Protein AF-A0A7Z9FYU1-F1 (afdb_monomer_lite)

Secondary structure (DSSP, 8-state):
-HHHHHHHHHHHHHHHHHHHTTT---S-----SSGGGS----TT-TTS---TTSS-S-SSEEEESS---SSSSS-GGGGGSS--SSTTSS---TTTT--TT---EEEE-SS-----------TT--GGG--

Foldseek 3Di:
DVVVVVVVVVVVVVVCVVVVVPPPPPPDDDQDDWLVSDPACDQQANPLPQDQQFRPRTQWDKDWPFQDTGRPFQGDCLQPNSGAEPTNNHRDDGPVPADPVGTDMDTHHPDDDDDPDDDDDDGPDDPVPDD

pLDDT: mean 86.92, std 11.23, range [55.16, 98.38]

Radius of gyration: 22.89 Å; chains: 1; bounding box: 37×42×71 Å

Structure (mmCIF, N/CA/C/O backbone):
data_AF-A0A7Z9FYU1-F1
#
_entry.id   AF-A0A7Z9FYU1-F1
#
loop_
_atom_site.group_PDB
_atom_site.id
_atom_site.type_symbol
_atom_site.label_atom_id
_atom_site.label_alt_id
_atom_site.label_comp_id
_atom_site.label_asym_id
_atom_site.label_entity_id
_atom_site.label_seq_id
_atom_site.pdbx_PDB_ins_code
_atom_site.Cartn_x
_atom_site.Cartn_y
_atom_site.Cartn_z
_atom_site.occupancy
_atom_site.B_iso_or_equiv
_atom_site.auth_seq_id
_atom_site.auth_comp_id
_atom_site.auth_asym_id
_atom_site.auth_atom_id
_atom_site.pdbx_PDB_model_num
ATOM 1 N N . MET A 1 1 ? -15.660 -27.705 56.485 1.00 63.34 1 MET A N 1
ATOM 2 C CA . MET A 1 1 ? -15.145 -26.348 56.170 1.00 63.34 1 MET A CA 1
ATOM 3 C C . MET A 1 1 ? -13.778 -26.382 55.488 1.00 63.34 1 MET A C 1
ATOM 5 O O . MET A 1 1 ? -13.690 -25.907 54.368 1.00 63.34 1 MET A O 1
ATOM 9 N N . LYS A 1 2 ? -12.742 -27.000 56.081 1.00 66.94 2 LYS A N 1
ATOM 10 C CA . LYS A 1 2 ? -11.381 -27.073 55.502 1.00 66.94 2 LYS A CA 1
ATOM 11 C C . LYS A 1 2 ? -11.329 -27.679 54.085 1.00 66.94 2 LYS A C 1
ATOM 13 O O . LYS A 1 2 ? -10.778 -27.063 53.186 1.00 66.94 2 LYS A O 1
ATOM 18 N N . ASN A 1 3 ? -11.998 -28.813 53.858 1.00 72.94 3 ASN A N 1
ATOM 19 C CA . ASN A 1 3 ? -12.026 -29.478 52.542 1.00 72.94 3 ASN A CA 1
ATOM 20 C C . ASN A 1 3 ? -12.774 -28.666 51.468 1.00 72.94 3 ASN A C 1
ATOM 22 O O . ASN A 1 3 ? -12.445 -28.746 50.293 1.00 72.94 3 ASN A O 1
ATOM 26 N N . MET A 1 4 ? -13.751 -27.855 51.878 1.00 72.19 4 MET A N 1
ATOM 27 C CA . MET A 1 4 ? -14.538 -27.002 50.981 1.00 72.19 4 MET A CA 1
ATOM 28 C C . MET A 1 4 ? -13.728 -25.778 50.529 1.00 72.19 4 MET A C 1
ATOM 30 O O . MET A 1 4 ? -13.816 -25.370 49.377 1.00 72.19 4 MET A O 1
ATOM 34 N N . LEU A 1 5 ? -12.877 -25.251 51.418 1.00 74.62 5 LEU A N 1
ATOM 35 C CA . LEU A 1 5 ? -11.938 -24.169 51.114 1.00 74.62 5 LEU A CA 1
ATOM 36 C C . LEU A 1 5 ? -10.839 -24.625 50.138 1.00 74.62 5 LEU A C 1
ATOM 38 O O . LEU A 1 5 ? -10.489 -23.896 49.216 1.00 74.62 5 LEU A O 1
ATOM 42 N N . VAL A 1 6 ? -10.329 -25.851 50.317 1.00 79.81 6 VAL A N 1
ATOM 43 C CA . VAL A 1 6 ? -9.331 -26.457 49.417 1.00 79.81 6 VAL A CA 1
ATOM 44 C C . VAL A 1 6 ? -9.917 -26.682 48.021 1.00 79.81 6 VAL A C 1
ATOM 46 O O . VAL A 1 6 ? -9.270 -26.356 47.029 1.00 79.81 6 VAL A O 1
ATOM 49 N N . LEU A 1 7 ? -11.157 -27.176 47.936 1.00 81.88 7 LEU A N 1
ATOM 50 C CA . LEU A 1 7 ? -11.831 -27.407 46.658 1.00 81.88 7 LEU A CA 1
ATOM 51 C C . LEU A 1 7 ? -12.100 -26.093 45.906 1.00 81.88 7 LEU A C 1
ATOM 53 O O . LEU A 1 7 ? -11.833 -26.007 44.711 1.00 81.88 7 LEU A O 1
ATOM 57 N N . ALA A 1 8 ? -12.559 -25.053 46.610 1.00 83.12 8 ALA A N 1
ATOM 58 C CA . ALA A 1 8 ? -12.776 -23.730 46.026 1.00 83.12 8 ALA A CA 1
ATOM 59 C C . ALA A 1 8 ? -11.470 -23.099 45.512 1.00 83.12 8 ALA A C 1
ATOM 61 O O . ALA A 1 8 ? -11.450 -22.529 44.423 1.00 83.12 8 ALA A O 1
ATOM 62 N N . GLY A 1 9 ? -10.368 -23.258 46.253 1.00 85.12 9 GLY A N 1
ATOM 63 C CA . GLY A 1 9 ? -9.046 -22.812 45.811 1.00 85.12 9 GLY A CA 1
ATOM 64 C C . GLY A 1 9 ? -8.576 -23.526 44.543 1.00 85.12 9 GLY A C 1
ATOM 65 O O . GLY A 1 9 ? -8.045 -22.882 43.645 1.00 85.12 9 GLY A O 1
ATOM 66 N N . PHE A 1 10 ? -8.824 -24.833 44.430 1.00 85.88 10 PHE A N 1
ATOM 67 C CA . PHE A 1 10 ? -8.439 -25.614 43.252 1.00 85.88 10 PHE A CA 1
ATOM 68 C C . PHE A 1 10 ? -9.249 -25.226 42.005 1.00 85.88 10 PHE A C 1
ATOM 70 O O . PHE A 1 10 ? -8.682 -25.055 40.929 1.00 85.88 10 PHE A O 1
ATOM 77 N N . VAL A 1 11 ? -10.560 -25.005 42.158 1.00 86.62 11 VAL A N 1
ATOM 78 C CA . VAL A 1 11 ? -11.434 -24.521 41.074 1.00 86.62 11 VAL A CA 1
ATOM 79 C C . VAL A 1 11 ? -11.009 -23.130 40.601 1.00 86.62 11 VAL A C 1
ATOM 81 O O . VAL A 1 11 ? -10.945 -22.891 39.397 1.00 86.62 11 VAL A O 1
ATOM 84 N N . LEU A 1 12 ? -10.659 -22.233 41.528 1.00 85.06 12 LEU A N 1
ATOM 85 C CA . LEU A 1 12 ? -10.165 -20.898 41.192 1.00 85.06 12 LEU A CA 1
ATOM 86 C C . LEU A 1 12 ? -8.833 -20.962 40.428 1.00 85.06 12 LEU A C 1
ATOM 88 O O . LEU A 1 12 ? -8.659 -20.253 39.444 1.00 85.06 12 LEU A O 1
ATOM 92 N N . MET A 1 13 ? -7.923 -21.852 40.830 1.00 85.25 13 MET A N 1
ATOM 93 C CA . MET A 1 13 ? -6.625 -22.043 40.171 1.00 85.25 13 MET A CA 1
ATOM 94 C C . MET A 1 13 ? -6.782 -22.552 38.729 1.00 85.25 13 MET A C 1
ATOM 96 O O . MET A 1 13 ? -6.139 -22.029 37.821 1.00 85.25 13 MET A O 1
ATOM 100 N N . ILE A 1 14 ? -7.694 -23.507 38.503 1.00 84.12 14 ILE A N 1
ATOM 101 C CA . ILE A 1 14 ? -8.032 -24.005 37.159 1.00 84.12 14 ILE A CA 1
ATOM 102 C C . ILE A 1 14 ? -8.655 -22.891 36.312 1.00 84.12 14 ILE A C 1
ATOM 104 O O . ILE A 1 14 ? -8.245 -22.698 35.169 1.00 84.12 14 ILE A O 1
ATOM 108 N N . ALA A 1 15 ? -9.603 -22.129 36.864 1.00 80.38 15 ALA A N 1
ATOM 109 C CA . ALA A 1 15 ? -10.225 -21.015 36.152 1.00 80.38 15 ALA A CA 1
ATOM 110 C C . ALA A 1 15 ? -9.188 -19.957 35.736 1.00 80.38 15 ALA A C 1
ATOM 112 O O . ALA A 1 15 ? -9.190 -19.519 34.588 1.00 80.38 15 ALA A O 1
ATOM 113 N N . CYS A 1 16 ? -8.248 -19.607 36.620 1.00 77.25 16 CYS A N 1
ATOM 114 C CA . CYS A 1 16 ? -7.158 -18.682 36.304 1.00 77.25 16 CYS A CA 1
ATOM 115 C C . CYS A 1 16 ? -6.226 -19.210 35.199 1.00 77.25 16 CYS A C 1
ATOM 117 O O . CYS A 1 16 ? -5.798 -18.429 34.353 1.00 77.25 16 CYS A O 1
ATOM 119 N N . PHE A 1 17 ? -5.936 -20.515 35.164 1.00 73.81 17 PHE A N 1
ATOM 120 C CA . PHE A 1 17 ? -5.110 -21.125 34.112 1.00 73.81 17 PHE A CA 1
ATOM 121 C C . PHE A 1 17 ? -5.804 -21.138 32.740 1.00 73.81 17 PHE A C 1
ATOM 123 O O . PHE A 1 17 ? -5.171 -20.869 31.719 1.00 73.81 17 PHE A O 1
ATOM 130 N N . VAL A 1 18 ? -7.108 -21.425 32.707 1.00 71.00 18 VAL A N 1
ATOM 131 C CA . VAL A 1 18 ? -7.893 -21.444 31.461 1.00 71.00 18 VAL A CA 1
ATOM 132 C C . VAL A 1 18 ? -8.057 -20.028 30.901 1.00 71.00 18 VAL A C 1
ATOM 134 O O . VAL A 1 18 ? -7.854 -19.809 29.710 1.00 71.00 18 VAL A O 1
ATOM 137 N N . ILE A 1 19 ? -8.337 -19.042 31.755 1.00 67.94 19 ILE A N 1
ATOM 138 C CA . ILE A 1 19 ? -8.464 -17.640 31.328 1.00 67.94 19 ILE A CA 1
ATOM 139 C C . ILE A 1 19 ? -7.099 -17.085 30.886 1.00 67.94 19 ILE A C 1
ATOM 141 O O . ILE A 1 19 ? -7.011 -16.444 29.846 1.00 67.94 19 ILE A O 1
ATOM 145 N N . GLY A 1 20 ? -6.013 -17.405 31.600 1.00 62.66 20 GLY A N 1
ATOM 146 C CA . GLY A 1 20 ? -4.664 -16.918 31.280 1.00 62.66 20 GLY A CA 1
ATOM 147 C C . GLY A 1 20 ? -4.073 -17.425 29.957 1.00 62.66 20 GLY A C 1
ATOM 148 O O . GLY A 1 20 ? -3.102 -16.853 29.474 1.00 62.66 20 GLY A O 1
ATOM 149 N N . THR A 1 21 ? -4.644 -18.473 29.357 1.00 62.09 21 THR A N 1
ATOM 150 C CA . THR A 1 21 ? -4.220 -19.002 28.045 1.00 62.09 21 THR A CA 1
ATOM 151 C C . THR A 1 21 ? -5.126 -18.564 26.890 1.00 62.09 21 THR A C 1
ATOM 153 O O . THR A 1 21 ? -4.802 -18.829 25.735 1.00 62.09 21 THR A O 1
ATOM 156 N N . SER A 1 22 ? -6.236 -17.874 27.181 1.00 59.03 22 SER A N 1
ATOM 157 C CA . SER A 1 22 ? -7.256 -17.503 26.189 1.00 59.03 22 SER A CA 1
ATOM 158 C C . SER A 1 22 ? -6.935 -16.216 25.411 1.00 59.03 22 SER A C 1
ATOM 160 O O . SER A 1 22 ? -7.530 -15.990 24.364 1.00 59.03 22 SER A O 1
ATOM 162 N N . ASP A 1 23 ? -5.964 -15.416 25.865 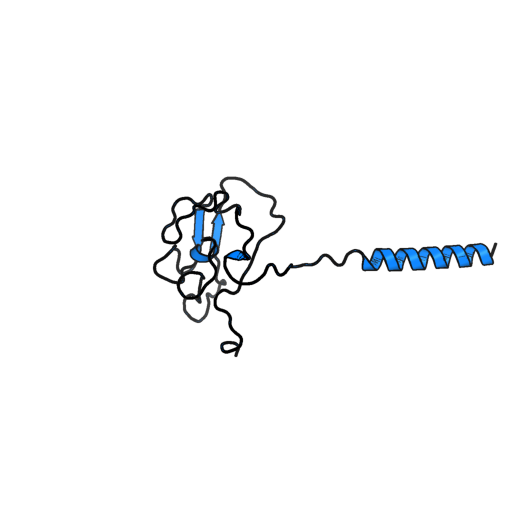1.00 55.16 23 ASP A N 1
ATOM 163 C CA . ASP A 1 23 ? -5.627 -14.102 25.288 1.00 55.16 23 ASP A CA 1
ATOM 164 C C . ASP A 1 23 ? -4.270 -14.077 24.564 1.00 55.16 23 ASP A C 1
ATOM 166 O O . ASP A 1 23 ? -3.533 -13.090 24.593 1.00 55.16 23 ASP A O 1
ATOM 170 N N . MET A 1 24 ? -3.914 -15.154 23.861 1.00 59.88 24 MET A N 1
ATOM 171 C CA . MET A 1 24 ? -2.874 -15.051 22.832 1.00 59.88 24 MET A CA 1
ATOM 172 C C . MET A 1 24 ? -3.491 -14.406 21.591 1.00 59.88 24 MET A C 1
ATOM 174 O O . MET A 1 24 ? -3.817 -15.089 20.620 1.00 59.88 24 MET A O 1
ATOM 178 N N . ALA A 1 25 ? -3.681 -13.085 21.637 1.00 64.06 25 ALA A N 1
ATOM 179 C CA . ALA A 1 25 ? -3.972 -12.302 20.446 1.00 64.06 25 ALA A CA 1
ATOM 180 C C . ALA A 1 25 ? -2.904 -12.632 19.392 1.00 64.06 25 ALA A C 1
ATOM 182 O O . ALA A 1 25 ? -1.711 -12.407 19.601 1.00 64.06 25 ALA A O 1
ATOM 183 N N . GLN A 1 26 ? -3.323 -13.239 18.283 1.00 68.31 26 GLN A N 1
ATOM 184 C CA . GLN A 1 26 ? -2.442 -13.497 17.151 1.00 68.31 26 GLN A CA 1
ATOM 185 C C . GLN A 1 26 ? -2.076 -12.132 16.562 1.00 68.31 26 GLN A C 1
ATOM 187 O O . GLN A 1 26 ? -2.913 -11.486 15.937 1.00 68.31 26 GLN A O 1
ATOM 192 N N . ALA A 1 27 ? -0.847 -11.671 16.808 1.00 78.75 27 ALA A N 1
ATOM 193 C CA . ALA A 1 27 ? -0.374 -10.365 16.342 1.00 78.75 27 ALA A CA 1
ATOM 194 C C . ALA A 1 27 ? -0.329 -10.261 14.806 1.00 78.75 27 ALA A C 1
ATOM 196 O O . ALA A 1 27 ? -0.316 -9.162 14.261 1.00 78.75 27 ALA A O 1
ATOM 197 N N . SER A 1 28 ? -0.314 -11.397 14.106 1.00 88.25 28 SER A N 1
ATOM 198 C CA . SER A 1 28 ? -0.395 -11.477 12.653 1.00 88.25 28 SER A CA 1
ATOM 199 C C . SER A 1 28 ? -1.033 -12.795 12.211 1.00 88.25 28 SER A C 1
ATOM 201 O O . SER A 1 28 ? -1.068 -13.779 12.954 1.00 88.25 28 SER A O 1
ATOM 203 N N . LYS A 1 29 ? -1.535 -12.810 10.976 1.00 90.56 29 LYS A N 1
ATOM 204 C CA . LYS A 1 29 ? -2.044 -13.996 10.287 1.00 90.56 29 LYS A CA 1
ATOM 205 C C . LYS A 1 29 ? -1.405 -14.056 8.906 1.00 90.56 29 LYS A C 1
ATOM 207 O O . LYS A 1 29 ? -1.461 -13.082 8.165 1.00 90.56 29 LYS A O 1
ATOM 212 N N . VAL A 1 30 ? -0.844 -15.207 8.545 1.00 92.81 30 VAL A N 1
ATOM 213 C CA . VAL A 1 30 ? -0.353 -15.446 7.181 1.00 92.81 30 VAL A CA 1
ATOM 214 C C . VAL A 1 30 ? -1.554 -15.682 6.265 1.00 92.81 30 VAL A C 1
ATOM 216 O O . VAL A 1 30 ? -2.348 -16.592 6.514 1.00 92.81 30 VAL A O 1
ATOM 219 N N . LEU A 1 31 ? -1.700 -14.852 5.231 1.00 93.25 31 LEU A N 1
ATOM 220 C CA . LEU A 1 31 ? -2.796 -14.956 4.260 1.00 93.25 31 LEU A CA 1
ATOM 221 C C . LEU A 1 31 ? -2.462 -15.891 3.091 1.00 93.25 31 LEU A C 1
ATOM 223 O O . LEU A 1 31 ? -3.341 -16.595 2.603 1.00 93.25 31 LEU A O 1
ATOM 22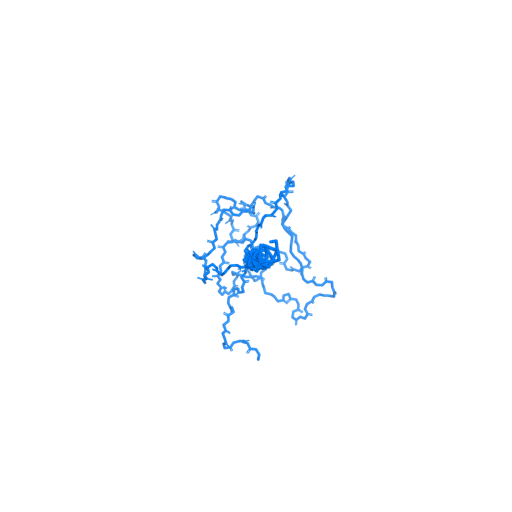7 N N . GLY A 1 32 ? -1.192 -15.949 2.687 1.00 93.50 32 GLY A N 1
ATOM 228 C CA . GLY A 1 32 ? -0.724 -16.770 1.574 1.00 93.50 32 GLY A CA 1
ATOM 229 C C . GLY A 1 32 ? 0.436 -16.106 0.838 1.00 93.50 32 GLY A C 1
ATOM 230 O O . 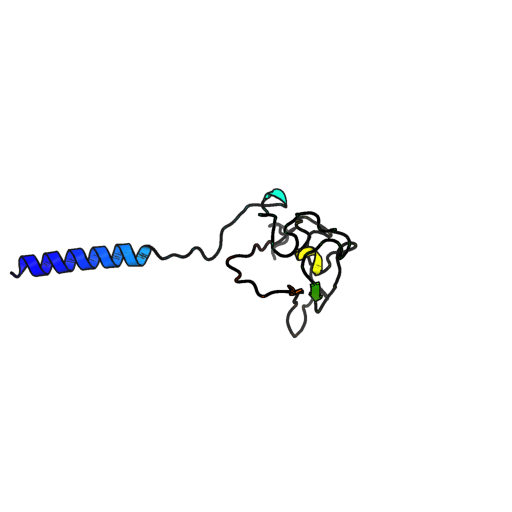GLY A 1 32 ? 1.160 -15.300 1.419 1.00 93.50 32 GLY A O 1
ATOM 231 N N . THR A 1 33 ? 0.609 -16.458 -0.436 1.00 91.69 33 THR A N 1
ATOM 232 C CA . THR A 1 33 ? 1.670 -15.946 -1.316 1.00 91.69 33 THR A CA 1
ATOM 233 C C . THR A 1 33 ? 1.093 -15.490 -2.654 1.00 91.69 33 THR A C 1
ATOM 235 O O . THR A 1 33 ? 0.262 -16.199 -3.218 1.00 91.69 33 THR A O 1
ATOM 238 N N . GLY A 1 34 ? 1.608 -14.382 -3.195 1.00 92.12 34 GLY A N 1
ATOM 239 C CA . GLY A 1 34 ? 1.169 -13.808 -4.473 1.00 92.12 34 GLY A CA 1
ATOM 240 C C . GLY A 1 34 ? -0.097 -12.958 -4.352 1.00 92.12 34 GLY A C 1
ATOM 241 O O . GLY A 1 34 ? -0.748 -12.951 -3.308 1.00 92.12 34 GLY A O 1
ATOM 242 N N . THR A 1 35 ? -0.426 -12.230 -5.422 1.00 93.44 35 THR A N 1
ATOM 243 C CA . THR A 1 35 ? -1.540 -11.267 -5.460 1.00 93.44 35 THR A CA 1
ATOM 244 C C . THR A 1 35 ? -2.872 -11.874 -5.020 1.00 93.44 35 THR A C 1
ATOM 246 O O . THR A 1 35 ? -3.589 -11.255 -4.245 1.00 93.44 35 THR A O 1
ATOM 249 N N . ASP A 1 36 ? -3.161 -13.119 -5.410 1.00 94.31 36 ASP A N 1
ATOM 250 C CA . ASP A 1 36 ? -4.416 -13.811 -5.069 1.00 94.31 36 ASP A CA 1
ATOM 251 C C . ASP A 1 36 ? -4.614 -14.044 -3.556 1.00 94.31 36 ASP A C 1
ATOM 253 O O . ASP A 1 36 ? -5.703 -14.419 -3.122 1.00 94.31 36 ASP A O 1
ATOM 257 N N . ALA A 1 37 ? -3.567 -13.868 -2.743 1.00 94.56 37 ALA A N 1
ATOM 258 C CA . ALA A 1 37 ? -3.644 -13.962 -1.287 1.00 94.56 37 ALA A CA 1
ATOM 259 C C . ALA A 1 37 ? -3.984 -12.625 -0.602 1.00 94.56 37 ALA A C 1
ATOM 261 O O . ALA A 1 37 ? -4.217 -12.615 0.612 1.00 94.56 37 ALA A O 1
ATOM 262 N N . LEU A 1 38 ? -3.977 -11.507 -1.335 1.00 92.38 38 LEU A N 1
ATOM 263 C CA . LEU A 1 38 ? -4.405 -10.210 -0.816 1.00 92.38 38 LEU A CA 1
ATOM 264 C C . LEU A 1 38 ? -5.910 -10.222 -0.523 1.00 92.38 38 LEU A C 1
ATOM 266 O O . LEU A 1 38 ? -6.680 -10.953 -1.141 1.00 92.38 38 LEU A O 1
ATOM 270 N N . LEU A 1 39 ? -6.329 -9.413 0.454 1.00 92.75 39 LEU A N 1
ATOM 271 C CA . LEU A 1 39 ? -7.741 -9.322 0.835 1.00 92.75 39 LEU A CA 1
ATOM 272 C C . LEU A 1 39 ? -8.583 -8.544 -0.189 1.00 92.75 39 LEU A C 1
ATOM 274 O O . LEU A 1 39 ? -9.774 -8.831 -0.290 1.00 92.75 39 LEU A O 1
ATOM 278 N N . GLY A 1 40 ? -7.969 -7.602 -0.920 1.00 90.75 40 GLY A N 1
ATOM 279 C CA . GLY A 1 40 ? -8.666 -6.624 -1.763 1.00 90.75 40 GLY A CA 1
ATOM 280 C C . GLY A 1 40 ? -9.539 -5.656 -0.957 1.00 90.75 40 GLY A C 1
ATOM 281 O O . GLY A 1 40 ? -9.659 -5.781 0.271 1.00 90.75 40 GLY A O 1
ATOM 282 N N . GLY A 1 41 ? -10.147 -4.696 -1.650 1.00 93.50 41 GLY A N 1
ATOM 283 C CA . GLY A 1 41 ? -11.116 -3.745 -1.105 1.00 93.50 41 GLY A CA 1
ATOM 284 C C . GLY A 1 41 ? -10.590 -2.934 0.080 1.00 93.50 41 GLY A C 1
ATOM 285 O O . GLY A 1 41 ? -11.337 -2.649 1.026 1.00 93.50 41 GLY A O 1
ATOM 286 N N . ASP A 1 42 ? -9.291 -2.638 0.093 1.00 94.75 42 ASP A N 1
ATOM 287 C CA . ASP A 1 42 ? -8.667 -1.863 1.156 1.00 94.75 42 ASP A CA 1
ATOM 288 C C . ASP A 1 42 ? -9.049 -0.377 1.053 1.00 94.75 42 ASP A C 1
ATOM 290 O O . ASP A 1 42 ? -9.644 0.073 0.084 1.00 94.75 42 ASP A O 1
ATOM 294 N N . LEU A 1 43 ? -8.739 0.420 2.076 1.00 96.62 43 LEU A N 1
ATOM 295 C CA . LEU A 1 43 ? -9.185 1.817 2.111 1.00 96.62 43 LEU A CA 1
ATOM 296 C C . LEU A 1 43 ? -8.560 2.696 1.015 1.00 96.62 43 LEU A C 1
ATOM 298 O O . LEU A 1 43 ? -9.115 3.757 0.727 1.00 96.62 43 LEU A O 1
ATOM 302 N N . THR A 1 44 ? -7.419 2.301 0.445 1.00 97.00 44 THR A N 1
ATOM 303 C CA . THR A 1 44 ? -6.764 3.044 -0.639 1.00 97.00 44 THR A CA 1
ATOM 304 C C . THR A 1 44 ? -7.383 2.750 -2.003 1.00 97.00 44 THR A C 1
ATOM 306 O O . THR A 1 44 ? -7.385 3.647 -2.841 1.00 97.00 44 THR A O 1
ATOM 309 N N . ASP A 1 45 ? -7.981 1.570 -2.189 1.00 96.69 45 ASP A N 1
ATOM 310 C CA . ASP A 1 45 ? -8.696 1.152 -3.403 1.00 96.69 45 ASP A CA 1
ATOM 311 C C . ASP A 1 45 ? -9.860 0.179 -3.079 1.00 96.69 45 ASP A C 1
ATOM 313 O O . ASP A 1 45 ? -9.778 -1.021 -3.349 1.00 96.69 45 ASP A O 1
ATOM 317 N N . PRO A 1 46 ? -10.966 0.653 -2.467 1.00 95.75 46 PRO A N 1
ATOM 318 C CA . PRO A 1 46 ? -12.114 -0.193 -2.124 1.00 95.75 46 PRO A CA 1
ATOM 319 C C . PRO A 1 46 ? -12.784 -0.855 -3.333 1.00 95.75 46 PRO A C 1
ATOM 321 O O . PRO A 1 46 ? -13.489 -1.856 -3.184 1.00 95.75 46 PRO A O 1
ATOM 324 N N . GLU A 1 47 ? -12.627 -0.248 -4.507 1.00 96.44 47 GLU A N 1
ATOM 325 C CA . GLU A 1 47 ? -13.185 -0.691 -5.777 1.00 96.44 47 GLU A CA 1
ATOM 326 C C . GLU A 1 47 ? -12.310 -1.729 -6.503 1.00 96.44 47 GLU A C 1
ATOM 328 O O . GLU A 1 47 ? -12.787 -2.324 -7.477 1.00 96.44 47 GLU A O 1
ATOM 333 N N . ASP A 1 48 ? -11.082 -1.969 -6.025 1.00 94.81 48 ASP A N 1
ATOM 334 C CA . ASP A 1 48 ? -10.050 -2.789 -6.674 1.00 94.81 48 ASP A CA 1
ATOM 335 C C . ASP A 1 48 ? -9.824 -2.382 -8.151 1.00 94.81 48 ASP A C 1
ATOM 337 O O . ASP A 1 48 ? -9.665 -3.232 -9.039 1.00 94.81 48 ASP A O 1
ATOM 341 N N . ASP A 1 49 ? -9.885 -1.079 -8.450 1.00 96.31 49 ASP A N 1
ATOM 342 C CA . ASP A 1 49 ? -9.796 -0.537 -9.813 1.00 96.31 49 ASP A CA 1
ATOM 343 C C . ASP A 1 49 ? -8.715 0.539 -10.013 1.00 96.31 49 ASP A C 1
ATOM 345 O O . ASP A 1 49 ? -8.605 1.104 -11.117 1.00 96.31 49 ASP A O 1
ATOM 349 N N . GLY A 1 50 ? -7.874 0.733 -8.994 1.00 96.88 50 GLY A N 1
ATOM 350 C CA . GLY A 1 50 ? -6.689 1.579 -8.982 1.00 96.88 50 GLY A CA 1
ATOM 351 C C . GLY A 1 50 ? -5.766 1.329 -10.172 1.00 96.88 50 GLY A C 1
ATOM 352 O O . GLY A 1 50 ? -5.539 0.197 -10.618 1.00 96.88 50 GLY A O 1
ATOM 353 N N . ASN A 1 51 ? -5.227 2.408 -10.745 1.00 97.00 51 ASN A N 1
ATOM 354 C CA . ASN A 1 51 ? -4.291 2.282 -11.852 1.00 97.00 51 ASN A CA 1
ATOM 355 C C . ASN A 1 51 ? -2.889 1.938 -11.312 1.00 97.00 51 ASN A C 1
ATOM 357 O O . ASN A 1 51 ? -2.259 2.759 -10.655 1.00 97.00 51 ASN A O 1
ATOM 361 N N . PRO A 1 52 ? -2.322 0.773 -11.631 1.00 95.31 52 PRO A N 1
ATOM 362 C CA . PRO A 1 52 ? -0.988 0.390 -11.152 1.00 95.31 52 PRO A CA 1
ATOM 363 C C . PRO A 1 52 ? 0.155 1.244 -11.716 1.00 95.31 52 PRO A C 1
ATOM 365 O O . PRO A 1 52 ? 1.259 1.239 -11.187 1.00 95.31 52 PRO A O 1
ATOM 368 N N . GLU A 1 53 ? -0.074 1.939 -12.834 1.00 95.75 53 GLU A N 1
ATOM 369 C CA . GLU A 1 53 ? 0.969 2.708 -13.515 1.00 95.75 53 GLU A CA 1
ATOM 370 C C . GLU A 1 53 ? 0.861 4.211 -13.245 1.00 95.75 53 GLU A C 1
ATOM 372 O O . GLU A 1 53 ? 1.666 4.990 -13.762 1.00 95.75 53 GLU A O 1
ATOM 377 N N . LYS A 1 54 ? -0.175 4.652 -12.521 1.00 96.44 54 LYS A N 1
ATOM 378 C CA . LYS A 1 54 ? -0.476 6.071 -12.317 1.00 96.44 54 LYS A CA 1
ATOM 379 C C . LYS A 1 54 ? -1.255 6.297 -11.034 1.00 96.44 54 LYS A C 1
ATOM 3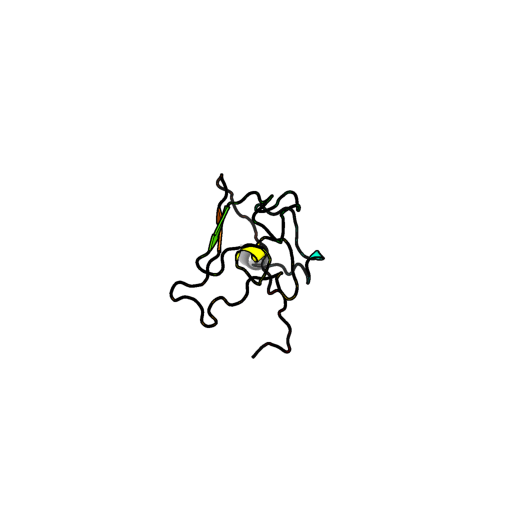81 O O . LYS A 1 54 ? -2.083 5.483 -10.673 1.00 96.44 54 LYS A O 1
ATOM 386 N N . ASP A 1 55 ? -1.093 7.474 -10.446 1.00 96.81 55 ASP A N 1
ATOM 387 C CA . ASP A 1 55 ? -1.920 7.938 -9.327 1.00 96.81 55 ASP A CA 1
ATOM 388 C C . ASP A 1 55 ? -3.335 8.334 -9.807 1.00 96.81 55 ASP A C 1
ATOM 390 O O . ASP A 1 55 ? -3.688 9.508 -9.927 1.00 96.81 55 ASP A O 1
ATOM 394 N N . GLU A 1 56 ? -4.115 7.336 -10.222 1.00 97.69 56 GLU A N 1
ATOM 395 C CA . GLU A 1 56 ? -5.472 7.461 -10.749 1.00 97.69 56 GLU A CA 1
ATOM 396 C C . GLU A 1 56 ? -6.346 6.362 -10.134 1.00 97.69 56 GLU A C 1
ATOM 398 O O . GLU A 1 56 ? -5.936 5.204 -10.098 1.00 97.69 56 GLU A O 1
ATOM 403 N N . LYS A 1 57 ? -7.579 6.723 -9.747 1.00 97.44 57 LYS A N 1
ATOM 404 C CA . LYS A 1 57 ? -8.600 5.816 -9.186 1.00 97.44 57 LYS A CA 1
ATOM 405 C C . LYS A 1 57 ? -8.280 5.208 -7.812 1.00 97.44 57 LYS A C 1
ATOM 407 O O . LYS A 1 57 ? -8.797 4.162 -7.468 1.00 97.44 57 LYS A O 1
ATOM 412 N N . TYR A 1 58 ? -7.477 5.899 -7.015 1.00 97.94 58 TYR A N 1
ATOM 413 C CA . TYR A 1 58 ? -7.313 5.582 -5.600 1.00 97.94 58 TYR A CA 1
ATOM 414 C C . TYR A 1 58 ? -8.136 6.538 -4.737 1.00 97.94 58 TYR A C 1
ATOM 416 O O . TYR A 1 58 ? -8.330 7.709 -5.082 1.00 97.94 58 TYR A O 1
ATOM 424 N N . ASN A 1 59 ? -8.553 6.060 -3.569 1.00 97.44 59 ASN A N 1
ATOM 425 C CA . ASN A 1 59 ? -9.330 6.803 -2.575 1.00 97.44 59 ASN A CA 1
ATOM 426 C C . ASN A 1 59 ? -8.439 7.403 -1.467 1.00 97.44 59 ASN A C 1
ATOM 428 O O . ASN A 1 59 ? -8.900 7.695 -0.360 1.00 97.44 59 ASN A O 1
ATOM 432 N N . ALA A 1 60 ? -7.156 7.613 -1.772 1.00 97.88 60 ALA A N 1
ATOM 433 C CA . ALA A 1 60 ? -6.170 8.236 -0.898 1.00 97.88 60 ALA A CA 1
ATOM 434 C C . ALA A 1 60 ? -5.242 9.172 -1.684 1.00 97.88 60 ALA A C 1
ATOM 436 O O . ALA A 1 60 ? -5.098 9.058 -2.899 1.00 97.88 60 ALA A O 1
ATOM 437 N N . LYS A 1 61 ? -4.594 10.102 -0.978 1.00 98.25 61 LYS A N 1
ATOM 438 C CA . LYS A 1 61 ? -3.487 10.904 -1.518 1.00 98.25 61 LYS A CA 1
ATOM 439 C C . LYS A 1 61 ? -2.168 10.329 -1.041 1.00 98.25 61 LYS A C 1
ATOM 441 O O . LYS A 1 61 ? -1.981 10.156 0.164 1.00 98.25 61 LYS A O 1
ATOM 446 N N . PHE A 1 62 ? -1.240 10.094 -1.960 1.00 98.38 62 PHE A N 1
ATOM 447 C CA . PHE A 1 62 ? 0.033 9.471 -1.621 1.00 98.38 62 PHE A CA 1
ATOM 448 C C . PHE A 1 62 ? 1.176 10.478 -1.503 1.00 98.38 62 PHE A C 1
ATOM 450 O O . PHE A 1 62 ? 1.270 11.458 -2.244 1.00 98.38 62 PHE A O 1
ATOM 457 N N . SER A 1 63 ? 2.072 10.234 -0.550 1.00 97.81 63 SER A N 1
ATOM 458 C CA . SER A 1 63 ? 3.342 10.952 -0.422 1.00 97.81 63 SER A CA 1
ATOM 459 C C . SER A 1 63 ? 4.425 10.035 0.138 1.00 97.81 63 SER A C 1
ATOM 461 O O . SER A 1 63 ? 4.130 9.083 0.854 1.00 97.81 63 SER A O 1
ATOM 463 N N . ALA A 1 64 ? 5.684 10.306 -0.197 1.00 94.50 64 ALA A N 1
ATOM 464 C CA . ALA A 1 64 ? 6.835 9.545 0.281 1.00 94.50 64 ALA A CA 1
ATOM 465 C C . ALA A 1 64 ? 8.078 10.435 0.330 1.00 94.50 64 ALA A C 1
ATOM 467 O O . ALA A 1 64 ? 8.143 11.442 -0.383 1.00 94.50 64 ALA A O 1
ATOM 468 N N . ASN A 1 65 ? 9.067 10.059 1.144 1.00 91.56 65 ASN A N 1
ATOM 469 C CA . ASN A 1 65 ? 10.365 10.741 1.153 1.00 91.56 65 ASN A CA 1
ATOM 470 C C . ASN A 1 65 ? 11.324 10.257 0.060 1.00 91.56 65 ASN A C 1
ATOM 472 O O . ASN A 1 65 ? 12.267 10.970 -0.276 1.00 91.56 65 ASN A O 1
ATOM 476 N N . GLU A 1 66 ? 11.078 9.088 -0.527 1.00 90.25 66 GLU A N 1
ATOM 477 C CA . GLU A 1 66 ? 11.881 8.545 -1.620 1.00 90.25 66 GLU A CA 1
ATOM 478 C C . GLU A 1 66 ? 10.996 7.912 -2.691 1.00 90.25 66 GLU A C 1
ATOM 480 O O . GLU A 1 66 ? 9.976 7.290 -2.397 1.00 90.25 66 GLU A O 1
ATOM 485 N N . GLU A 1 67 ? 11.417 8.092 -3.944 1.00 91.56 67 GLU A N 1
ATOM 486 C CA . GLU A 1 67 ? 10.812 7.479 -5.132 1.00 91.56 67 GLU A CA 1
ATOM 487 C C . GLU A 1 67 ? 9.268 7.550 -5.170 1.00 91.56 67 GLU A C 1
ATOM 489 O O . GLU A 1 67 ? 8.612 6.514 -5.285 1.00 91.56 67 GLU A O 1
ATOM 494 N N . PRO A 1 68 ? 8.646 8.741 -5.031 1.00 94.50 68 PRO A N 1
ATOM 495 C CA . PRO A 1 68 ? 7.194 8.872 -5.103 1.00 94.50 68 PRO A CA 1
ATOM 496 C C . PRO A 1 68 ? 6.701 8.592 -6.525 1.00 94.50 68 PRO A C 1
ATOM 498 O O . PRO A 1 68 ? 7.140 9.236 -7.481 1.00 94.50 68 PRO A O 1
ATOM 501 N N . GLY A 1 69 ? 5.762 7.662 -6.660 1.00 95.94 69 GLY A N 1
ATOM 502 C CA . GLY A 1 69 ? 5.136 7.344 -7.937 1.00 95.94 69 GLY A CA 1
ATOM 503 C C . GLY A 1 69 ? 4.550 5.940 -7.986 1.00 95.94 69 GLY A C 1
ATOM 504 O O . GLY A 1 69 ? 4.899 5.084 -7.176 1.00 95.94 69 GLY A O 1
ATOM 505 N N . PHE A 1 70 ? 3.673 5.744 -8.968 1.00 96.19 70 PHE A N 1
ATOM 506 C CA . PHE A 1 70 ? 3.207 4.439 -9.428 1.00 96.19 70 PHE A CA 1
ATOM 507 C C . PHE A 1 70 ? 3.888 4.084 -10.750 1.00 96.19 70 PHE A C 1
ATOM 509 O O . PHE A 1 70 ? 4.210 4.986 -11.532 1.00 96.19 70 PHE A O 1
ATOM 516 N N . GLY A 1 71 ? 4.037 2.790 -11.030 1.00 89.81 71 GLY A N 1
ATOM 517 C CA . GLY A 1 71 ? 4.479 2.297 -12.335 1.00 89.81 71 GLY A CA 1
ATOM 518 C C . GLY A 1 71 ? 5.906 2.666 -12.727 1.00 89.81 71 GLY A C 1
ATOM 519 O O . GLY A 1 71 ? 6.613 3.392 -12.038 1.00 89.81 71 GLY A O 1
ATOM 520 N N . GLY A 1 72 ? 6.364 2.154 -13.870 1.00 86.12 72 GLY A N 1
ATOM 521 C CA . GLY A 1 72 ? 7.665 2.527 -14.459 1.00 86.12 72 GLY A CA 1
ATOM 522 C C . GLY A 1 72 ? 8.939 2.153 -13.671 1.00 86.12 72 GLY A C 1
ATOM 523 O O . GLY A 1 72 ? 10.036 2.291 -14.216 1.00 86.12 72 GLY A O 1
ATOM 524 N N . GLY A 1 73 ? 8.817 1.646 -12.444 1.00 90.56 73 GLY A N 1
ATOM 525 C CA . GLY A 1 73 ? 9.904 1.209 -11.569 1.00 90.56 73 GLY A CA 1
ATOM 526 C C . GLY A 1 73 ? 9.373 0.660 -10.242 1.00 90.56 73 GLY A C 1
ATOM 527 O O . GLY A 1 73 ? 8.167 0.513 -10.071 1.00 90.56 73 GLY A O 1
ATOM 528 N N . GLU A 1 74 ? 10.272 0.366 -9.303 1.00 92.56 74 GLU A N 1
ATOM 529 C CA . GLU A 1 74 ? 9.956 -0.143 -7.955 1.00 92.56 74 GLU A CA 1
ATOM 530 C C . GLU A 1 74 ? 9.657 1.015 -6.984 1.00 92.56 74 GLU A C 1
ATOM 532 O O . GLU A 1 74 ? 10.273 1.124 -5.925 1.00 92.56 74 GLU A O 1
ATOM 537 N N . PHE A 1 75 ? 8.765 1.922 -7.390 1.00 94.62 75 PHE A N 1
ATOM 538 C CA . PHE A 1 75 ? 8.452 3.164 -6.682 1.00 94.62 75 PHE A CA 1
ATOM 539 C C . PHE A 1 75 ? 7.606 2.948 -5.422 1.00 94.62 75 PHE A C 1
ATOM 541 O O . PHE A 1 75 ? 6.966 1.915 -5.229 1.00 94.62 75 PHE A O 1
ATOM 548 N N . SER A 1 76 ? 7.610 3.948 -4.540 1.00 94.88 76 SER A N 1
ATOM 549 C CA . SER A 1 76 ? 7.036 3.836 -3.198 1.00 94.88 76 SER A CA 1
ATOM 550 C C . SER A 1 76 ? 5.523 3.676 -3.173 1.00 94.88 76 SER A C 1
ATOM 552 O O . SER A 1 76 ? 5.021 3.039 -2.250 1.00 94.88 76 SER A O 1
ATOM 554 N N . PHE A 1 77 ? 4.780 4.193 -4.158 1.00 96.81 77 PHE A N 1
ATOM 555 C CA . PHE A 1 77 ? 3.317 4.077 -4.135 1.00 96.81 77 PHE A CA 1
ATOM 556 C C . PHE A 1 77 ? 2.840 2.696 -4.582 1.00 96.81 77 PHE A C 1
ATOM 558 O O . PHE A 1 77 ? 1.735 2.303 -4.223 1.00 96.81 77 PHE A O 1
ATOM 565 N N . ASN A 1 78 ? 3.695 1.906 -5.242 1.00 95.56 78 ASN A N 1
ATOM 566 C CA . ASN A 1 78 ? 3.371 0.538 -5.653 1.00 95.56 78 ASN A CA 1
ATOM 567 C C . ASN A 1 78 ? 3.024 -0.374 -4.461 1.00 95.56 78 ASN A C 1
ATOM 569 O O . ASN A 1 78 ? 2.441 -1.427 -4.649 1.00 95.56 78 ASN A O 1
ATOM 573 N N . VAL A 1 79 ? 3.320 0.011 -3.211 1.00 94.81 79 VAL A N 1
ATOM 574 C CA . VAL A 1 79 ? 2.834 -0.742 -2.037 1.00 94.81 79 VAL A CA 1
ATOM 575 C C . VAL A 1 79 ? 1.303 -0.729 -1.889 1.00 94.81 79 VAL A C 1
ATOM 577 O O . VAL A 1 79 ? 0.778 -1.496 -1.084 1.00 94.81 79 VAL A O 1
ATOM 580 N N . PHE A 1 80 ? 0.601 0.137 -2.627 1.00 96.12 80 PHE A N 1
ATOM 581 C CA . PHE A 1 80 ? -0.857 0.299 -2.611 1.00 96.12 80 PHE A CA 1
ATOM 582 C C . PHE A 1 80 ? -1.536 -0.139 -3.919 1.00 96.12 80 PHE A C 1
ATOM 584 O O . PHE A 1 80 ? -2.735 0.051 -4.065 1.00 96.12 80 PHE A O 1
ATOM 591 N N . ASP A 1 81 ? -0.807 -0.710 -4.884 1.00 94.62 81 ASP A N 1
ATOM 592 C CA . ASP A 1 81 ? -1.350 -1.048 -6.214 1.00 94.62 81 ASP A CA 1
ATOM 593 C C . ASP A 1 81 ? -2.068 -2.414 -6.283 1.00 94.62 81 ASP A C 1
ATOM 595 O O . ASP A 1 81 ? -2.440 -2.879 -7.365 1.00 94.62 81 ASP A O 1
ATOM 599 N N . ASN A 1 82 ? -2.225 -3.073 -5.129 1.00 93.38 82 ASN A N 1
ATOM 600 C CA . ASN A 1 82 ? -2.790 -4.411 -4.975 1.00 93.38 82 ASN A CA 1
ATOM 601 C C . ASN A 1 82 ? -2.097 -5.494 -5.827 1.00 93.38 82 ASN A C 1
ATOM 603 O O . ASN A 1 82 ? -2.741 -6.420 -6.329 1.00 93.38 82 ASN A O 1
ATOM 607 N N . ARG A 1 83 ? -0.763 -5.434 -5.961 1.00 93.62 83 ARG A N 1
ATOM 608 C CA . ARG A 1 83 ? 0.048 -6.449 -6.658 1.00 93.62 83 ARG A CA 1
ATOM 609 C C . ARG A 1 83 ? 1.185 -6.973 -5.806 1.00 93.62 83 ARG A C 1
ATOM 611 O O . ARG A 1 83 ? 1.807 -6.250 -5.042 1.00 93.62 83 ARG A O 1
ATOM 618 N N . LEU A 1 84 ? 1.479 -8.263 -5.970 1.00 93.06 84 LEU A N 1
ATOM 619 C CA . LEU A 1 84 ? 2.634 -8.919 -5.368 1.00 93.06 84 LEU A CA 1
ATOM 620 C C . LEU A 1 84 ? 3.393 -9.723 -6.416 1.00 93.06 84 LEU A C 1
ATOM 622 O O . LEU A 1 84 ? 2.929 -10.771 -6.874 1.00 93.06 84 LEU A O 1
ATOM 626 N N . GLY A 1 85 ? 4.608 -9.283 -6.720 1.00 91.25 85 GLY A N 1
ATOM 627 C CA . GLY A 1 85 ? 5.411 -9.903 -7.761 1.00 91.25 85 GLY A CA 1
ATOM 628 C C . GLY A 1 85 ? 6.845 -9.379 -7.847 1.00 91.25 85 GLY A C 1
ATOM 629 O O . GLY A 1 85 ? 7.310 -8.608 -7.002 1.00 91.25 85 GLY A O 1
ATOM 630 N N . PRO A 1 86 ? 7.608 -9.850 -8.846 1.00 88.38 86 PRO A N 1
ATOM 631 C CA . PRO A 1 86 ? 8.893 -9.264 -9.199 1.00 88.38 86 PRO A CA 1
ATOM 632 C C . PRO A 1 86 ? 8.711 -7.879 -9.843 1.00 88.38 86 PRO A C 1
ATOM 634 O O . PRO A 1 86 ? 7.603 -7.442 -10.122 1.00 88.38 86 PRO A O 1
ATOM 637 N N . SER A 1 87 ? 9.827 -7.197 -10.124 1.00 89.81 87 SER A N 1
ATOM 638 C CA . SER A 1 87 ? 9.811 -5.885 -10.793 1.00 89.81 87 SER A CA 1
ATOM 639 C C . SER A 1 87 ? 8.922 -4.866 -10.059 1.00 89.81 87 SER A C 1
ATOM 641 O O . SER A 1 87 ? 9.058 -4.751 -8.845 1.00 89.81 87 SER A O 1
ATOM 643 N N . ASN A 1 88 ? 8.049 -4.144 -10.765 1.00 92.00 88 ASN A N 1
ATOM 644 C CA . ASN A 1 88 ? 7.336 -2.976 -10.251 1.00 92.00 88 ASN A CA 1
ATOM 645 C C . ASN A 1 88 ? 6.322 -3.289 -9.138 1.00 92.00 88 ASN A C 1
ATOM 647 O O . ASN A 1 88 ? 5.925 -2.367 -8.446 1.00 92.00 88 ASN A O 1
ATOM 651 N N . ASP A 1 89 ? 5.966 -4.550 -8.889 1.00 92.81 89 ASP A N 1
ATOM 652 C CA . ASP A 1 89 ? 4.952 -4.949 -7.894 1.00 92.81 89 ASP A CA 1
ATOM 653 C C . ASP A 1 89 ? 5.464 -4.878 -6.433 1.00 92.81 89 ASP A C 1
ATOM 655 O O . ASP A 1 89 ? 5.143 -5.720 -5.588 1.00 92.81 89 ASP A O 1
ATOM 659 N N . LYS A 1 90 ? 6.382 -3.947 -6.157 1.00 91.06 90 LYS A N 1
ATOM 660 C CA . LYS A 1 90 ? 6.935 -3.641 -4.837 1.00 91.06 90 LYS A CA 1
ATOM 661 C C . LYS A 1 90 ? 7.607 -2.278 -4.844 1.00 91.06 90 LYS A C 1
ATOM 663 O O . LYS A 1 90 ? 8.124 -1.827 -5.867 1.00 91.06 90 LYS A O 1
ATOM 668 N N . TRP A 1 91 ? 7.725 -1.711 -3.654 1.00 92.31 91 TRP A N 1
ATOM 669 C CA . TRP A 1 91 ? 8.712 -0.679 -3.391 1.00 92.31 91 TRP A CA 1
ATOM 670 C C . TRP A 1 91 ? 10.042 -1.331 -3.033 1.00 92.31 91 TRP A C 1
ATOM 672 O O . TRP A 1 91 ? 10.110 -2.143 -2.105 1.00 92.31 91 TRP A O 1
ATOM 682 N N . CYS A 1 92 ? 11.105 -0.991 -3.754 1.00 86.12 92 CYS A N 1
ATOM 683 C CA . CYS A 1 92 ? 12.437 -1.465 -3.417 1.00 86.12 92 CYS A CA 1
ATOM 684 C C . CYS A 1 92 ? 13.398 -0.311 -3.223 1.00 86.12 92 CYS A C 1
ATOM 686 O O . CYS A 1 92 ? 13.740 0.444 -4.123 1.00 86.12 92 CYS A O 1
ATOM 688 N N . CYS A 1 93 ? 13.937 -0.358 -2.010 1.00 76.75 93 CYS A N 1
ATOM 689 C CA . CYS A 1 93 ? 15.341 -0.158 -1.697 1.00 76.75 93 CYS A CA 1
ATOM 690 C C . CYS A 1 93 ? 15.823 1.291 -1.643 1.00 76.75 93 CYS A C 1
ATOM 692 O O . CYS A 1 93 ? 16.842 1.538 -0.986 1.00 76.75 93 CYS A O 1
ATOM 694 N N . GLY A 1 94 ? 15.090 2.240 -2.234 1.00 69.62 94 GLY A N 1
ATOM 695 C CA . GLY A 1 94 ? 15.458 3.653 -2.249 1.00 69.62 94 GLY A CA 1
ATOM 696 C C . GLY A 1 94 ? 16.913 3.848 -2.692 1.00 69.62 94 GLY A C 1
ATOM 697 O O . GLY A 1 94 ? 17.464 3.070 -3.474 1.00 69.62 94 GLY A O 1
ATOM 698 N N . LYS A 1 95 ? 17.608 4.841 -2.125 1.00 64.94 95 LYS A N 1
ATOM 699 C CA . LYS A 1 95 ? 19.047 5.057 -2.368 1.00 64.94 95 LYS A CA 1
ATOM 700 C C . LYS A 1 95 ? 19.958 4.015 -1.695 1.00 64.94 95 LYS A C 1
ATOM 702 O O . LYS A 1 95 ? 20.852 4.408 -0.961 1.00 64.94 95 LYS A O 1
ATOM 707 N N . GLY A 1 96 ? 19.768 2.709 -1.893 1.00 57.97 96 GLY A N 1
ATOM 708 C CA . GLY A 1 96 ? 20.750 1.641 -1.592 1.00 57.97 96 GLY A CA 1
ATOM 709 C C . GLY A 1 96 ? 21.360 1.578 -0.174 1.00 57.97 96 GLY A C 1
ATOM 710 O O . GLY A 1 96 ? 22.279 0.797 0.056 1.00 57.97 96 GLY A O 1
ATOM 711 N N . GLY A 1 97 ? 20.879 2.392 0.766 1.00 58.28 97 GLY A N 1
ATOM 712 C CA . GLY A 1 97 ? 21.454 2.628 2.092 1.00 58.28 97 GLY A CA 1
ATOM 713 C C . GLY A 1 97 ? 20.465 3.258 3.080 1.00 58.28 97 GLY A C 1
ATOM 714 O O . GLY A 1 97 ? 20.871 3.650 4.169 1.00 58.28 97 GLY A O 1
ATOM 715 N N . GLY A 1 98 ? 19.177 3.327 2.715 1.00 63.19 98 GLY A N 1
ATOM 716 C CA . GLY A 1 98 ? 18.126 3.960 3.515 1.00 63.19 98 GLY A CA 1
ATOM 717 C C . GLY A 1 98 ? 18.209 5.490 3.537 1.00 63.19 98 GLY A C 1
ATOM 718 O O . GLY A 1 98 ? 19.032 6.099 2.855 1.00 63.19 98 GLY A O 1
ATOM 719 N N . SER A 1 99 ? 17.327 6.113 4.316 1.00 71.88 99 SER A N 1
ATOM 720 C CA . SER A 1 99 ? 17.416 7.526 4.697 1.00 71.88 99 SER A CA 1
ATOM 721 C C . SER A 1 99 ? 17.701 7.631 6.200 1.00 71.88 99 SER A C 1
ATOM 723 O O . SER A 1 99 ? 17.325 6.737 6.962 1.00 71.88 99 SER A O 1
ATOM 725 N N . ASP A 1 100 ? 18.340 8.720 6.641 1.00 79.06 100 ASP A N 1
ATOM 726 C CA . ASP A 1 100 ? 18.656 8.952 8.065 1.00 79.06 100 ASP A CA 1
ATOM 727 C C . ASP A 1 100 ? 17.396 8.982 8.954 1.00 79.06 100 ASP A C 1
ATOM 729 O O . ASP A 1 100 ? 17.437 8.650 10.137 1.00 79.06 100 ASP A O 1
ATOM 733 N N . GLU A 1 101 ? 16.267 9.371 8.367 1.00 81.38 101 GLU A N 1
ATOM 734 C CA . GLU A 1 101 ? 14.944 9.455 8.993 1.00 81.38 101 GLU A CA 1
ATOM 735 C C . GLU A 1 101 ? 14.101 8.175 8.844 1.00 81.38 101 GLU A C 1
ATOM 737 O O . GLU A 1 101 ? 13.020 8.077 9.423 1.00 81.38 101 GLU A O 1
ATOM 742 N N . GLY A 1 102 ? 14.599 7.176 8.109 1.00 85.19 102 GLY A N 1
ATOM 743 C CA . GLY A 1 102 ? 13.841 5.994 7.710 1.00 85.19 102 GLY A CA 1
ATOM 744 C C . GLY A 1 102 ? 12.984 6.235 6.464 1.00 85.19 102 GLY A C 1
ATOM 745 O O . GLY A 1 102 ? 12.458 7.324 6.221 1.00 85.19 102 GLY A O 1
ATOM 746 N N . LEU A 1 103 ? 12.857 5.202 5.633 1.00 88.06 103 LEU A N 1
ATOM 747 C CA . LEU A 1 103 ? 12.003 5.259 4.451 1.00 88.06 103 LEU A CA 1
ATOM 748 C C . LEU A 1 103 ? 10.537 5.230 4.888 1.00 88.06 103 LEU A C 1
ATOM 750 O O . LEU A 1 103 ? 10.148 4.369 5.681 1.00 88.06 103 LEU A O 1
ATOM 754 N N . HIS A 1 104 ? 9.727 6.152 4.370 1.00 91.25 104 HIS A N 1
ATOM 755 C CA . HIS A 1 104 ? 8.298 6.178 4.650 1.00 91.25 104 HIS A CA 1
ATOM 756 C C . HIS A 1 104 ? 7.468 6.516 3.413 1.00 91.25 104 HIS A C 1
ATOM 758 O O . HIS A 1 104 ? 7.854 7.306 2.550 1.00 91.25 104 HIS A O 1
ATOM 764 N N . VAL A 1 105 ? 6.273 5.941 3.394 1.00 95.06 105 VAL A N 1
ATOM 765 C CA . VAL A 1 105 ? 5.218 6.209 2.427 1.00 95.06 105 VAL A CA 1
ATOM 766 C C . VAL A 1 105 ? 3.911 6.382 3.195 1.00 95.06 105 VAL A C 1
ATOM 768 O O . VAL A 1 105 ? 3.668 5.705 4.196 1.00 95.06 105 VAL A O 1
ATOM 771 N N . THR A 1 106 ? 3.095 7.325 2.751 1.00 97.00 106 THR A N 1
ATOM 772 C CA . THR A 1 106 ? 1.865 7.746 3.412 1.00 97.00 106 THR A CA 1
ATOM 773 C C . THR A 1 106 ? 0.716 7.674 2.422 1.00 97.00 106 THR A C 1
ATOM 775 O O . THR A 1 106 ? 0.817 8.237 1.335 1.00 97.00 106 THR A O 1
ATOM 778 N N . ALA A 1 107 ? -0.386 7.053 2.840 1.00 97.81 107 ALA A N 1
ATOM 779 C CA . ALA A 1 107 ? -1.701 7.206 2.232 1.00 97.81 107 ALA A CA 1
ATOM 780 C C . ALA A 1 107 ? -2.554 8.097 3.149 1.00 97.81 107 ALA A C 1
ATOM 782 O O . ALA A 1 107 ? -2.852 7.728 4.287 1.00 97.81 107 ALA A O 1
ATOM 783 N N . GLU A 1 108 ? -2.892 9.297 2.685 1.00 98.06 108 GLU A N 1
ATOM 784 C CA . GLU A 1 108 ? -3.724 10.253 3.414 1.00 98.06 108 GLU A CA 1
ATOM 785 C C . GLU A 1 108 ? -5.182 10.142 2.959 1.00 98.06 108 GLU A C 1
ATOM 787 O O . GLU A 1 108 ? -5.491 10.279 1.773 1.00 98.06 108 GLU A O 1
ATOM 792 N N . PHE A 1 109 ? -6.080 9.926 3.920 1.00 97.81 109 PHE A N 1
ATOM 793 C CA . PHE A 1 109 ? -7.519 9.836 3.691 1.00 97.81 109 PHE A CA 1
ATOM 794 C C . PHE A 1 109 ? -8.226 11.150 4.031 1.00 97.81 109 PHE A C 1
ATOM 796 O O . PHE A 1 109 ? -7.825 11.867 4.947 1.00 97.81 109 PHE A O 1
ATOM 803 N N . GLU A 1 110 ? -9.339 11.436 3.353 1.00 96.56 110 GLU A N 1
ATOM 804 C CA . GLU A 1 110 ? -10.135 12.652 3.602 1.00 96.56 110 GLU A CA 1
ATOM 805 C C . GLU A 1 110 ? -10.816 12.672 4.979 1.00 96.56 110 GLU A C 1
ATOM 807 O O . GLU A 1 110 ? -11.177 13.734 5.492 1.00 96.56 110 GLU A O 1
ATOM 812 N N . VAL A 1 111 ? -11.006 11.497 5.582 1.00 96.75 111 VAL A N 1
ATOM 813 C CA . VAL A 1 111 ? -11.650 11.319 6.884 1.00 96.75 111 VAL A CA 1
ATOM 814 C C . VAL A 1 111 ? -10.826 10.394 7.773 1.00 96.75 111 VAL A C 1
ATOM 816 O O . VAL A 1 111 ? -10.038 9.577 7.302 1.00 96.75 111 VAL A O 1
ATOM 819 N N . ALA A 1 112 ? -11.024 10.507 9.085 1.00 96.62 112 ALA A N 1
ATOM 820 C CA . ALA A 1 112 ? -10.370 9.629 10.044 1.00 96.62 112 ALA A CA 1
ATOM 821 C C . ALA A 1 112 ? -11.019 8.236 10.057 1.00 96.62 112 ALA A C 1
ATOM 823 O O . ALA A 1 112 ? -12.236 8.112 10.211 1.00 96.62 112 ALA A O 1
ATOM 824 N N . TYR A 1 113 ? -10.187 7.196 9.989 1.00 95.19 113 TYR A N 1
ATOM 825 C CA . TYR A 1 113 ? -10.596 5.798 10.118 1.00 95.19 113 TYR A CA 1
ATOM 826 C C . TYR A 1 113 ? -10.003 5.162 11.376 1.00 95.19 113 TYR A C 1
ATOM 828 O O . TYR A 1 113 ? -8.872 5.448 11.768 1.00 95.19 113 TYR A O 1
ATOM 836 N N . ALA A 1 114 ? -10.756 4.252 11.994 1.00 95.75 114 ALA A N 1
ATOM 837 C CA . ALA A 1 114 ? -10.214 3.334 12.988 1.00 95.75 114 ALA A CA 1
ATOM 838 C C . ALA A 1 114 ? -9.662 2.099 12.264 1.00 95.75 114 ALA A C 1
ATOM 840 O O . ALA A 1 114 ? -10.427 1.234 11.835 1.00 95.75 114 ALA A O 1
ATOM 841 N N . LEU A 1 115 ? -8.339 2.022 12.110 1.00 91.75 115 LEU A N 1
ATOM 842 C CA . LEU A 1 115 ? -7.693 0.857 11.512 1.00 91.75 115 LEU A CA 1
ATOM 843 C C . LEU A 1 115 ? -7.762 -0.321 12.482 1.00 91.75 115 LEU A C 1
ATOM 845 O O . LEU A 1 115 ? -7.330 -0.223 13.629 1.00 91.75 115 LEU A O 1
ATOM 849 N N . THR A 1 116 ? -8.309 -1.438 12.014 1.00 90.12 116 THR A N 1
ATOM 850 C CA . THR A 1 116 ? -8.351 -2.681 12.795 1.00 90.12 116 THR A CA 1
ATOM 851 C C . THR A 1 116 ? -7.246 -3.642 12.374 1.00 90.12 116 THR A C 1
ATOM 853 O O . THR A 1 116 ? -6.732 -4.373 13.213 1.00 90.12 116 THR A O 1
ATOM 856 N N . HIS A 1 117 ? -6.875 -3.622 11.090 1.00 90.31 117 HIS A N 1
ATOM 857 C CA . HIS A 1 117 ? -5.883 -4.501 10.478 1.00 90.31 117 HIS A CA 1
ATOM 858 C C . HIS A 1 117 ? -5.266 -3.814 9.249 1.00 90.31 117 HIS A C 1
ATOM 860 O O . HIS A 1 117 ? -5.869 -2.905 8.679 1.00 90.31 117 HIS A O 1
ATOM 866 N N . PHE A 1 118 ? -4.092 -4.281 8.834 1.00 92.06 118 PHE A N 1
ATOM 867 C CA . PHE A 1 118 ? -3.470 -3.984 7.544 1.00 92.06 118 PHE A CA 1
ATOM 868 C C . PHE A 1 118 ? -2.730 -5.236 7.060 1.00 92.06 118 PHE A C 1
ATOM 870 O O . PHE A 1 118 ? -2.378 -6.103 7.867 1.00 92.06 118 PHE A O 1
ATOM 877 N N . THR A 1 119 ? -2.499 -5.331 5.755 1.00 91.75 119 THR A N 1
ATOM 878 C CA . THR A 1 119 ? -1.714 -6.412 5.151 1.00 91.75 119 THR A CA 1
ATOM 879 C C . THR A 1 119 ? -0.321 -5.887 4.826 1.00 91.75 119 THR A C 1
ATOM 881 O O . THR A 1 119 ? -0.173 -4.757 4.374 1.00 91.75 119 THR A O 1
ATOM 884 N N . LEU A 1 120 ? 0.701 -6.704 5.071 1.00 92.31 120 LEU A N 1
ATOM 885 C CA . LEU A 1 120 ? 2.086 -6.426 4.698 1.00 92.31 120 LEU A CA 1
ATOM 886 C C . LEU A 1 120 ? 2.657 -7.657 3.995 1.00 92.31 120 LEU A C 1
ATOM 888 O O . LEU A 1 120 ? 2.359 -8.788 4.386 1.00 92.31 120 LEU A O 1
ATOM 892 N N . SER A 1 121 ? 3.493 -7.438 2.987 1.00 91.81 121 SER A N 1
ATOM 893 C CA . SER A 1 121 ? 4.146 -8.489 2.211 1.00 91.81 121 SER A CA 1
ATOM 894 C C . SER A 1 121 ? 5.615 -8.148 1.940 1.00 91.81 121 SER A C 1
ATOM 896 O O . SER A 1 121 ? 5.994 -6.981 1.857 1.00 91.81 121 SER A O 1
ATOM 898 N N . SER A 1 122 ? 6.445 -9.179 1.769 1.00 89.50 122 SER A N 1
ATOM 899 C CA . SER A 1 122 ? 7.775 -9.066 1.163 1.00 89.50 122 SER A CA 1
ATOM 900 C C . SER A 1 122 ? 7.712 -9.607 -0.270 1.00 89.50 122 SER A C 1
ATOM 902 O O . SER A 1 122 ? 8.009 -10.765 -0.559 1.00 89.50 122 SER A O 1
ATOM 904 N N . ALA A 1 123 ? 7.227 -8.783 -1.199 1.00 87.38 123 ALA A N 1
ATOM 905 C CA . ALA A 1 123 ? 7.129 -9.187 -2.598 1.00 87.38 123 ALA A CA 1
ATOM 906 C C . ALA A 1 123 ? 8.524 -9.464 -3.194 1.00 87.38 123 ALA A C 1
ATOM 908 O O . ALA A 1 123 ? 9.473 -8.711 -2.974 1.00 87.38 123 ALA A O 1
ATOM 909 N N . ASN A 1 124 ? 8.640 -10.547 -3.974 1.00 82.06 124 ASN A N 1
ATOM 910 C CA . ASN A 1 124 ? 9.892 -11.015 -4.593 1.00 82.06 124 ASN A CA 1
ATOM 911 C C . ASN A 1 124 ? 10.993 -11.469 -3.610 1.00 82.06 124 ASN A C 1
ATOM 913 O O . ASN A 1 124 ? 12.158 -11.598 -4.006 1.00 82.06 124 ASN A O 1
ATOM 917 N N . ASP A 1 125 ? 10.627 -11.714 -2.353 1.00 81.31 125 ASP A N 1
ATOM 918 C CA . ASP A 1 125 ? 11.487 -12.342 -1.359 1.00 81.31 125 ASP A CA 1
ATOM 919 C C . ASP A 1 125 ? 11.579 -13.856 -1.608 1.00 81.31 125 ASP A C 1
ATOM 921 O O . ASP A 1 125 ? 10.565 -14.533 -1.810 1.00 81.31 125 ASP A O 1
ATOM 925 N N . VAL A 1 126 ? 12.800 -14.389 -1.670 1.00 80.38 126 VAL A N 1
ATOM 926 C CA . VAL A 1 126 ? 13.054 -15.806 -1.966 1.00 80.38 126 VAL A CA 1
ATOM 927 C C . VAL A 1 126 ? 14.264 -16.305 -1.171 1.00 80.38 126 VAL A C 1
ATOM 929 O O . VAL A 1 126 ? 15.272 -15.599 -1.129 1.00 80.38 126 VAL A O 1
ATOM 932 N N . PRO A 1 127 ? 14.262 -17.562 -0.670 1.00 80.94 127 PRO A N 1
ATOM 933 C CA . PRO A 1 127 ? 15.331 -18.069 0.203 1.00 80.94 127 PRO A CA 1
ATOM 934 C C . PRO A 1 127 ? 16.750 -17.980 -0.373 1.00 80.94 127 PRO A C 1
ATOM 936 O O . PRO A 1 127 ? 17.730 -17.950 0.356 1.00 80.94 127 PRO A O 1
ATOM 939 N N . ALA A 1 128 ? 16.884 -17.967 -1.701 1.00 83.38 128 ALA A N 1
ATOM 940 C CA . ALA A 1 128 ? 18.179 -17.854 -2.369 1.00 83.38 128 ALA A CA 1
ATOM 941 C C . ALA A 1 128 ? 18.779 -16.431 -2.340 1.00 83.38 128 ALA A C 1
ATOM 943 O O . ALA A 1 128 ? 19.876 -16.236 -2.864 1.00 83.38 128 ALA A O 1
ATOM 944 N N . ARG A 1 129 ? 18.052 -15.437 -1.812 1.00 71.50 129 ARG A N 1
ATOM 945 C CA . ARG A 1 129 ? 18.457 -14.022 -1.738 1.00 71.50 129 ARG A CA 1
ATOM 946 C C . ARG A 1 129 ? 18.609 -13.514 -0.301 1.00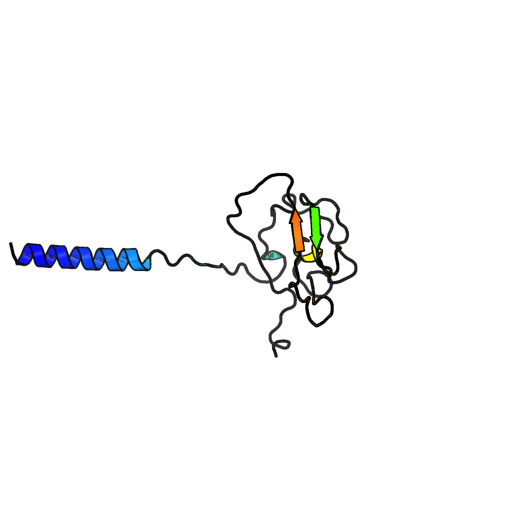 71.50 129 ARG A C 1
ATOM 948 O O . ARG A 1 129 ? 19.049 -12.379 -0.131 1.00 71.50 129 ARG A O 1
ATOM 955 N N . ASP A 1 130 ? 18.303 -14.353 0.684 1.00 74.25 130 ASP A N 1
ATOM 956 C CA . ASP A 1 130 ?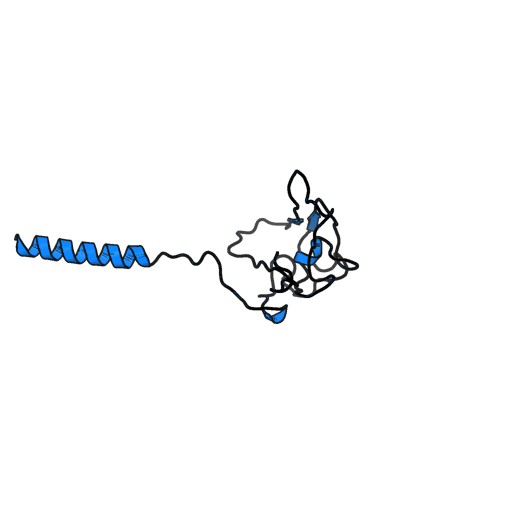 18.606 -14.095 2.090 1.00 74.25 130 ASP A CA 1
ATOM 957 C C . ASP A 1 130 ? 20.136 -14.167 2.318 1.00 74.25 130 ASP A C 1
ATOM 959 O O . ASP A 1 130 ? 20.784 -15.042 1.730 1.00 74.25 130 ASP A O 1
ATOM 963 N N . PRO A 1 131 ? 20.738 -13.248 3.103 1.00 65.94 131 PRO A N 1
ATOM 964 C CA . PRO A 1 131 ? 22.186 -13.185 3.344 1.00 65.94 131 PRO A CA 1
ATOM 965 C C . PRO A 1 131 ? 22.759 -14.343 4.178 1.00 65.94 131 PRO A C 1
ATOM 967 O O . PRO A 1 131 ? 22.051 -14.874 5.064 1.00 65.94 131 PRO A O 1
#

Sequence (131 aa):
MKNMLVLAGFVLMIACFVIGTSDMAQASKVLGTGTDALLGGDLTDPEDDGNPEKDEKYNAKFSANEEPGFGGGEFSFNVFDNRLGPSNDKWCCGKGGGSDEGLHVTAEFEVAYALTHFTLSSANDVPARDP